Protein AF-A0A924UB00-F1 (afdb_monomer)

Secondary structure (DSSP, 8-state):
--------EEEEEEEEEETTS-EEEEEEEEETT--HHHHHTSS-SEEEEEETTEEEEEEGGGEEEEEEPPHHHHHHTGGGSSS--HHHHHHTT-

Foldseek 3Di:
DDPPPPFDWAWFWKWWAFQVRDIATETATDTVVGDPVNQLPDPDQWGWTDWQPDIDTDGSVGTDDMDRDDPVRCVVPVVGYHDHDSVVCVVVVD

Structure (mmCIF, N/CA/C/O backbone):
data_AF-A0A924UB00-F1
#
_entry.id   AF-A0A924UB00-F1
#
loop_
_atom_site.group_PDB
_atom_site.id
_atom_site.type_symbol
_atom_site.label_atom_id
_atom_site.label_alt_id
_atom_site.label_comp_id
_atom_site.label_asym_id
_atom_site.label_entity_id
_atom_site.label_seq_id
_atom_site.pdbx_PDB_ins_code
_atom_site.Cartn_x
_atom_site.Cartn_y
_atom_site.Cartn_z
_atom_site.occupancy
_atom_site.B_iso_or_equiv
_atom_site.auth_seq_id
_atom_site.auth_comp_id
_atom_site.auth_asym_id
_atom_site.auth_atom_id
_atom_site.pdbx_PDB_model_num
ATOM 1 N N . MET A 1 1 ? 25.048 -27.728 3.153 1.00 38.25 1 MET A N 1
ATOM 2 C CA . MET A 1 1 ? 24.910 -26.256 3.125 1.00 38.25 1 MET A CA 1
ATOM 3 C C . MET A 1 1 ? 23.514 -25.926 2.624 1.00 38.25 1 MET A C 1
ATOM 5 O O . MET A 1 1 ? 23.263 -26.043 1.434 1.00 38.25 1 MET A O 1
ATOM 9 N N . SER A 1 2 ? 22.579 -25.620 3.522 1.00 40.88 2 SER A N 1
ATOM 10 C CA . SER A 1 2 ? 21.239 -25.159 3.147 1.00 40.88 2 SER A CA 1
ATOM 11 C C . SER A 1 2 ? 21.351 -23.737 2.599 1.00 40.88 2 SER A C 1
ATOM 13 O O . SER A 1 2 ? 21.692 -22.821 3.347 1.00 40.88 2 SER A O 1
ATOM 15 N N . GLN A 1 3 ? 21.120 -23.548 1.299 1.00 43.56 3 GLN A N 1
ATOM 16 C CA . GLN A 1 3 ? 20.991 -22.207 0.736 1.00 43.56 3 GLN A CA 1
ATOM 17 C C . GLN A 1 3 ? 19.796 -21.521 1.403 1.00 43.56 3 GLN A C 1
ATOM 19 O O . GLN A 1 3 ? 18.665 -21.994 1.316 1.00 43.56 3 GLN A O 1
ATOM 24 N N . VAL A 1 4 ? 20.054 -20.412 2.095 1.00 42.19 4 VAL A N 1
ATOM 25 C CA . VAL A 1 4 ? 19.001 -19.508 2.552 1.00 42.19 4 VAL A CA 1
ATOM 26 C C . VAL A 1 4 ? 18.398 -18.895 1.294 1.00 42.19 4 VAL A C 1
ATOM 28 O O . VAL A 1 4 ? 19.003 -18.013 0.687 1.00 42.19 4 VAL A O 1
ATOM 31 N N . ILE A 1 5 ? 17.232 -19.385 0.876 1.00 46.12 5 ILE A N 1
ATOM 32 C CA . ILE A 1 5 ? 16.446 -18.756 -0.184 1.00 46.12 5 ILE A CA 1
ATOM 33 C C . ILE A 1 5 ? 16.028 -17.387 0.359 1.00 46.12 5 ILE A C 1
ATOM 35 O O . ILE A 1 5 ? 15.084 -17.267 1.140 1.00 46.12 5 ILE A O 1
ATOM 39 N N . ARG A 1 6 ? 16.777 -16.338 0.006 1.00 48.31 6 ARG A N 1
ATOM 40 C CA . ARG A 1 6 ? 16.346 -14.960 0.238 1.00 48.31 6 ARG A CA 1
ATOM 41 C C . ARG A 1 6 ? 15.170 -14.716 -0.695 1.00 48.31 6 ARG A C 1
ATOM 43 O O . ARG A 1 6 ? 15.359 -14.438 -1.872 1.00 48.31 6 ARG A O 1
ATOM 50 N N . HIS A 1 7 ? 13.954 -14.857 -0.183 1.00 56.47 7 HIS A N 1
ATOM 51 C CA . HIS A 1 7 ? 12.786 -14.371 -0.900 1.00 56.47 7 HIS A CA 1
ATOM 52 C C . HIS A 1 7 ? 12.898 -12.851 -1.006 1.00 56.47 7 HIS A C 1
ATOM 54 O O . HIS A 1 7 ? 12.811 -12.153 0.007 1.00 56.47 7 HIS A O 1
ATOM 60 N N . SER A 1 8 ? 13.118 -12.352 -2.221 1.00 73.56 8 SER A N 1
ATOM 61 C CA . SER A 1 8 ? 13.049 -10.925 -2.512 1.00 73.56 8 SER A CA 1
ATOM 62 C C . SER A 1 8 ? 11.656 -10.418 -2.139 1.00 73.56 8 SER A C 1
ATOM 64 O O . SER A 1 8 ? 10.642 -10.985 -2.555 1.00 73.56 8 SER A O 1
ATOM 66 N N . LYS A 1 9 ? 11.616 -9.394 -1.289 1.00 82.44 9 LYS A N 1
ATOM 67 C CA . LYS A 1 9 ? 10.406 -8.623 -1.010 1.00 82.44 9 LYS A CA 1
ATOM 68 C C . LYS A 1 9 ? 10.404 -7.429 -1.952 1.00 82.44 9 LYS A C 1
ATOM 70 O O . LYS A 1 9 ? 11.444 -6.797 -2.113 1.00 82.44 9 LYS A O 1
ATOM 75 N N . PHE A 1 10 ? 9.253 -7.121 -2.527 1.00 88.81 10 PHE A N 1
ATOM 76 C CA . PHE A 1 10 ? 9.078 -6.003 -3.443 1.00 88.81 10 PHE A CA 1
ATOM 77 C C . PHE A 1 10 ? 8.149 -4.980 -2.811 1.00 88.81 10 PHE A C 1
ATOM 79 O O . PHE A 1 10 ? 7.102 -5.344 -2.276 1.00 88.81 10 PHE A O 1
ATOM 86 N N . GLY A 1 11 ? 8.560 -3.717 -2.821 1.00 91.62 11 GLY A N 1
ATOM 87 C CA . GLY A 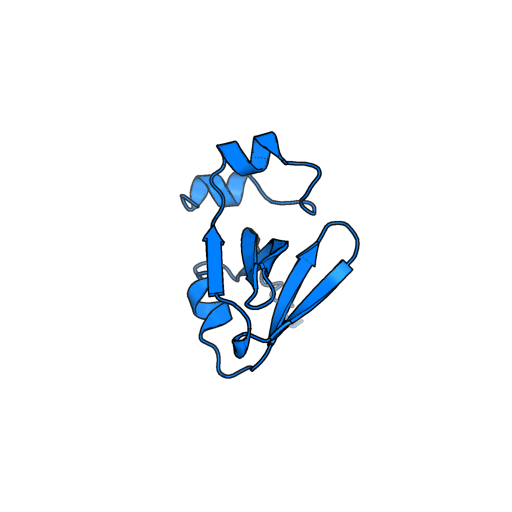1 11 ? 7.781 -2.628 -2.256 1.00 91.62 11 GLY A CA 1
ATOM 88 C C . GLY A 1 11 ? 6.774 -2.090 -3.264 1.00 91.62 11 GLY A C 1
ATOM 89 O O . GLY A 1 11 ? 7.178 -1.610 -4.318 1.00 91.62 11 GLY A O 1
ATOM 90 N N . VAL A 1 12 ? 5.486 -2.140 -2.928 1.00 93.69 12 VAL A N 1
ATOM 91 C CA . VAL A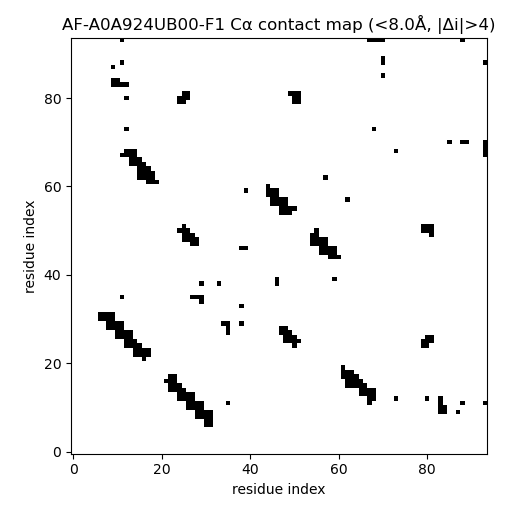 1 12 ? 4.408 -1.512 -3.701 1.00 93.69 12 VAL A CA 1
ATOM 92 C C . VAL A 1 12 ? 3.984 -0.221 -2.993 1.00 93.69 12 VAL A C 1
ATOM 94 O O . VAL A 1 12 ? 3.507 -0.296 -1.853 1.00 93.69 12 VAL A O 1
ATOM 97 N N . PRO A 1 13 ? 4.173 0.957 -3.616 1.00 95.00 13 PRO A N 1
ATOM 98 C CA . PRO A 1 13 ? 3.720 2.231 -3.070 1.00 95.00 13 PRO A CA 1
ATOM 99 C C . PRO A 1 13 ? 2.202 2.296 -2.948 1.00 95.00 13 PRO A C 1
ATOM 101 O O . PRO A 1 13 ? 1.469 1.992 -3.891 1.00 95.00 13 PRO A O 1
ATOM 104 N N . VAL A 1 14 ? 1.730 2.721 -1.780 1.00 95.56 14 VAL A N 1
ATOM 105 C CA . VAL A 1 14 ? 0.306 2.846 -1.484 1.00 95.56 14 VAL A CA 1
ATOM 106 C C . VAL A 1 14 ? -0.005 4.134 -0.738 1.00 95.56 14 VAL A C 1
ATOM 108 O O . VAL A 1 14 ? 0.820 4.675 0.005 1.00 95.56 14 VAL A O 1
ATOM 111 N N . ARG A 1 15 ? -1.251 4.577 -0.88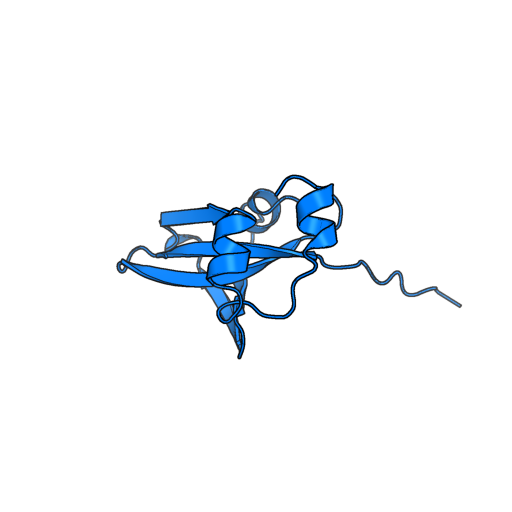4 1.00 95.88 15 ARG A N 1
ATOM 112 C CA . ARG A 1 15 ? -1.880 5.595 -0.044 1.00 95.88 15 ARG A CA 1
ATOM 113 C C . ARG A 1 15 ? -3.075 4.970 0.661 1.00 95.88 15 ARG A C 1
ATOM 115 O O . ARG A 1 1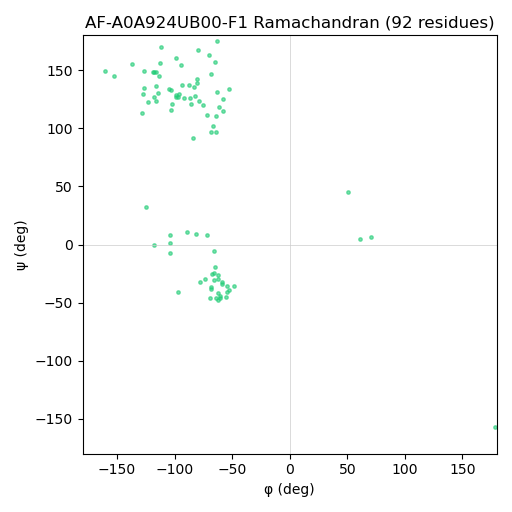5 ? -3.935 4.370 0.031 1.00 95.88 15 ARG A O 1
ATOM 122 N N . ILE A 1 16 ? -3.109 5.093 1.980 1.00 96.62 16 ILE A N 1
ATOM 123 C CA . ILE A 1 16 ? -4.089 4.440 2.847 1.00 96.62 16 ILE A CA 1
ATOM 124 C C . ILE A 1 16 ? -4.919 5.514 3.528 1.00 96.62 16 ILE A C 1
ATOM 126 O O . ILE A 1 16 ? -4.366 6.368 4.220 1.00 96.62 16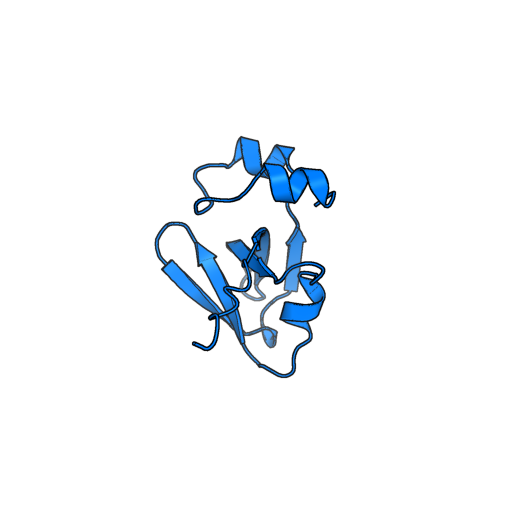 ILE A O 1
ATOM 130 N N . ALA A 1 17 ? -6.235 5.453 3.355 1.00 97.69 17 ALA A N 1
ATOM 131 C CA . ALA A 1 17 ? -7.181 6.288 4.079 1.00 97.69 17 ALA A CA 1
ATOM 132 C C . ALA A 1 17 ? -7.745 5.516 5.276 1.00 97.69 17 ALA A C 1
ATOM 134 O O . ALA A 1 17 ? -8.270 4.409 5.126 1.00 97.69 17 ALA A O 1
ATOM 135 N N . MET A 1 18 ? -7.650 6.114 6.459 1.00 97.00 18 MET A N 1
ATOM 136 C CA . MET A 1 18 ? -8.142 5.551 7.713 1.00 97.00 18 MET A CA 1
ATOM 137 C C . MET A 1 18 ? -9.513 6.138 8.087 1.00 97.00 18 MET A C 1
ATOM 139 O O . MET A 1 18 ? -9.902 7.214 7.629 1.00 97.00 18 MET A O 1
ATOM 143 N N . ALA A 1 19 ? -10.250 5.452 8.961 1.00 97.25 19 ALA A N 1
ATOM 144 C CA . ALA A 1 19 ? -11.589 5.847 9.407 1.00 97.25 19 ALA A CA 1
ATOM 145 C C . ALA A 1 19 ? -11.620 7.194 10.155 1.00 97.25 19 ALA A C 1
ATOM 147 O O . ALA A 1 19 ? -12.629 7.897 10.133 1.00 97.25 19 ALA A O 1
ATOM 148 N N . ASP A 1 20 ? -10.506 7.583 10.776 1.00 96.31 20 ASP A N 1
ATOM 149 C CA . ASP A 1 20 ? -10.317 8.884 11.430 1.00 96.31 20 ASP A CA 1
ATOM 150 C C . ASP A 1 20 ? -9.946 10.014 10.448 1.00 96.31 20 ASP A C 1
ATOM 152 O O . ASP A 1 20 ? -9.640 11.128 10.872 1.00 96.31 20 ASP A O 1
ATOM 156 N N . ARG A 1 21 ? -10.018 9.743 9.135 1.00 95.38 21 ARG A N 1
ATOM 157 C CA . ARG A 1 21 ? -9.648 10.633 8.021 1.00 95.38 21 ARG A CA 1
ATOM 158 C C . ARG A 1 21 ? -8.149 10.880 7.877 1.00 95.38 21 ARG A C 1
ATOM 160 O O . ARG A 1 21 ? -7.757 11.682 7.029 1.00 95.38 21 ARG A O 1
ATOM 167 N N . THR A 1 22 ? -7.305 10.204 8.654 1.00 95.81 22 THR A N 1
ATOM 168 C CA . THR A 1 22 ? -5.861 10.263 8.425 1.00 95.81 22 THR A CA 1
ATOM 169 C C . THR A 1 22 ? -5.500 9.558 7.120 1.00 95.81 22 THR A C 1
ATOM 171 O O . THR A 1 22 ? -6.140 8.585 6.709 1.00 95.81 22 THR A O 1
ATOM 174 N N . GLN A 1 23 ? -4.472 10.078 6.449 1.00 95.50 23 GLN A N 1
ATOM 175 C CA . GLN A 1 23 ? -3.886 9.455 5.269 1.00 95.50 23 GLN A CA 1
ATOM 176 C C . GLN A 1 23 ? -2.444 9.061 5.551 1.00 95.50 23 GLN A C 1
ATOM 178 O O . GLN A 1 23 ? -1.680 9.828 6.141 1.00 95.50 23 GLN A O 1
ATOM 183 N N . ILE A 1 24 ? -2.078 7.858 5.123 1.00 94.50 24 ILE A N 1
ATOM 184 C CA . ILE A 1 24 ? -0.737 7.307 5.283 1.00 94.50 24 ILE A CA 1
ATOM 185 C C . ILE A 1 24 ? -0.216 6.953 3.899 1.00 94.50 24 ILE A C 1
ATOM 187 O O . ILE A 1 24 ? -0.835 6.172 3.182 1.00 94.50 24 ILE A O 1
ATOM 191 N N . ILE A 1 25 ? 0.927 7.524 3.538 1.00 94.50 25 ILE A N 1
ATOM 192 C CA . ILE A 1 25 ? 1.656 7.193 2.315 1.00 94.50 25 ILE A CA 1
ATOM 193 C C . ILE A 1 25 ? 2.865 6.355 2.717 1.00 94.50 25 ILE A C 1
ATOM 195 O O . ILE A 1 25 ? 3.552 6.671 3.691 1.00 94.50 25 ILE A O 1
ATOM 199 N N . GLY A 1 26 ? 3.091 5.261 2.001 1.00 94.62 26 GLY A N 1
ATOM 200 C CA . GLY A 1 26 ? 4.201 4.365 2.278 1.00 94.62 26 GLY A CA 1
ATOM 201 C C . GLY A 1 26 ? 4.211 3.169 1.345 1.00 94.62 26 GLY A C 1
ATOM 202 O O . GLY A 1 26 ? 3.669 3.216 0.244 1.00 94.62 26 GLY A O 1
ATOM 203 N N . VAL A 1 27 ? 4.851 2.095 1.787 1.00 95.31 27 VAL A N 1
ATOM 204 C CA . VAL A 1 27 ? 5.127 0.915 0.974 1.00 95.31 27 VAL A CA 1
ATOM 205 C C . VAL A 1 27 ? 4.637 -0.342 1.679 1.00 95.31 27 VAL A C 1
ATOM 207 O O . VAL A 1 27 ? 4.957 -0.590 2.844 1.00 95.31 27 VAL A O 1
ATOM 210 N N . VAL A 1 28 ? 3.875 -1.156 0.949 1.00 95.00 28 VAL A N 1
ATOM 211 C CA . VAL A 1 28 ? 3.514 -2.518 1.354 1.00 95.00 28 VAL A CA 1
ATOM 212 C C . VAL A 1 28 ? 4.449 -3.489 0.652 1.00 95.00 28 VAL A C 1
ATOM 214 O O . VAL A 1 28 ? 4.577 -3.469 -0.570 1.00 95.00 28 VAL A O 1
ATOM 217 N N . PHE A 1 29 ? 5.092 -4.368 1.418 1.00 92.56 29 PHE A N 1
ATOM 218 C CA . PHE A 1 29 ? 5.956 -5.391 0.841 1.00 92.56 29 PHE A CA 1
ATOM 219 C C . PHE A 1 29 ? 5.176 -6.638 0.461 1.00 92.56 29 PHE A C 1
ATOM 221 O O . PHE A 1 29 ? 4.537 -7.268 1.306 1.00 92.56 29 PHE A O 1
ATOM 228 N N . VAL A 1 30 ? 5.327 -7.039 -0.794 1.00 91.12 30 VAL A N 1
ATOM 229 C CA . VAL A 1 30 ? 4.783 -8.276 -1.348 1.00 91.12 30 VAL A CA 1
ATOM 230 C C . VAL A 1 30 ? 5.914 -9.238 -1.705 1.00 91.12 30 VAL A C 1
ATOM 232 O O . VAL A 1 30 ? 7.066 -8.846 -1.912 1.00 91.12 30 VAL A O 1
ATOM 235 N N . ARG A 1 31 ? 5.608 -10.532 -1.751 1.00 89.12 31 ARG A N 1
ATOM 236 C CA . ARG A 1 31 ? 6.482 -11.535 -2.375 1.00 89.12 31 ARG A CA 1
ATOM 237 C C . ARG A 1 31 ? 6.306 -11.514 -3.894 1.00 89.12 31 ARG A C 1
ATOM 239 O O . ARG A 1 31 ? 5.350 -10.942 -4.409 1.00 89.12 31 ARG A O 1
ATOM 246 N N . GLN A 1 32 ? 7.204 -12.178 -4.619 1.00 82.31 32 GLN A N 1
ATOM 247 C CA . GLN A 1 32 ? 7.026 -12.384 -6.059 1.00 82.31 32 GLN A CA 1
ATOM 248 C C . GLN A 1 32 ? 5.653 -13.014 -6.347 1.00 82.31 32 GLN A C 1
ATOM 250 O O . GLN A 1 32 ? 5.267 -13.968 -5.672 1.00 82.31 32 GLN A O 1
ATOM 255 N N . ASN A 1 33 ? 4.940 -12.479 -7.342 1.00 82.00 33 ASN A N 1
ATOM 256 C CA . ASN A 1 33 ? 3.575 -12.861 -7.730 1.00 82.00 33 ASN A CA 1
ATOM 257 C C . ASN A 1 33 ? 2.493 -12.665 -6.654 1.00 82.00 33 ASN A C 1
ATOM 259 O O . ASN A 1 33 ? 1.347 -13.032 -6.898 1.00 82.00 33 ASN A O 1
ATOM 263 N N . GLN A 1 34 ? 2.825 -12.087 -5.496 1.00 88.81 34 GLN A N 1
ATOM 264 C CA . GLN A 1 34 ? 1.846 -11.759 -4.468 1.00 88.81 34 GLN A CA 1
ATOM 265 C C . GLN A 1 34 ? 1.270 -10.365 -4.727 1.00 88.81 34 GLN A C 1
ATOM 267 O O . GLN A 1 34 ? 2.002 -9.422 -5.025 1.00 88.81 34 GLN A O 1
ATOM 272 N N . ARG A 1 35 ? -0.045 -10.216 -4.580 1.00 89.75 35 ARG A N 1
ATOM 273 C CA . ARG A 1 35 ? -0.732 -8.925 -4.697 1.00 89.75 35 ARG A CA 1
ATOM 274 C C . ARG A 1 35 ? -0.908 -8.271 -3.330 1.00 89.75 35 ARG A C 1
ATOM 276 O O . ARG A 1 35 ? -1.033 -8.955 -2.317 1.00 89.75 35 ARG A O 1
ATOM 283 N N . VAL A 1 36 ? -1.022 -6.941 -3.301 1.00 92.06 36 VAL A N 1
ATOM 284 C CA . VAL A 1 36 ? -1.311 -6.189 -2.064 1.00 92.06 36 VAL A CA 1
ATOM 285 C C . VAL A 1 36 ? -2.576 -6.715 -1.372 1.00 92.06 36 VAL A C 1
ATOM 287 O O . VAL A 1 36 ? -2.564 -6.921 -0.163 1.00 92.06 36 VAL A O 1
ATOM 290 N N . ILE A 1 37 ? -3.633 -7.037 -2.128 1.00 92.31 37 ILE A N 1
ATOM 291 C CA . ILE A 1 37 ? -4.873 -7.598 -1.565 1.00 92.31 37 ILE A CA 1
ATOM 292 C C . ILE A 1 37 ? -4.648 -8.911 -0.802 1.00 92.31 37 ILE A C 1
ATOM 294 O O . ILE A 1 37 ? -5.283 -9.138 0.218 1.00 92.31 37 ILE A O 1
ATOM 298 N N . GLU A 1 38 ? -3.702 -9.748 -1.222 1.00 91.88 38 GLU A N 1
ATOM 299 C CA . GLU A 1 38 ? -3.403 -11.012 -0.540 1.00 91.88 38 GLU A CA 1
ATOM 300 C C . GLU A 1 38 ? -2.666 -10.783 0.784 1.00 91.88 38 GLU A C 1
ATOM 302 O O . GLU A 1 38 ? -2.825 -11.559 1.721 1.00 91.88 38 GLU A O 1
ATOM 307 N N . VAL A 1 39 ? -1.883 -9.703 0.891 1.00 90.00 39 VAL A N 1
ATOM 308 C CA . VAL A 1 39 ? -1.289 -9.271 2.169 1.00 90.00 39 VAL A CA 1
ATOM 309 C C . VAL A 1 39 ? -2.381 -8.772 3.120 1.00 90.00 39 VAL A C 1
ATOM 311 O O . VAL A 1 39 ? -2.340 -9.034 4.321 1.00 90.00 39 VAL A O 1
ATOM 314 N N . LEU A 1 40 ? -3.380 -8.070 2.589 1.00 89.75 40 LEU A N 1
ATOM 315 C CA . LEU A 1 40 ? -4.467 -7.486 3.374 1.00 89.75 40 LEU A CA 1
ATOM 316 C C . LEU A 1 40 ? -5.527 -8.510 3.790 1.00 89.75 40 LEU A C 1
ATOM 318 O O . LEU A 1 40 ? -6.087 -8.387 4.874 1.00 89.75 40 LEU A O 1
ATOM 322 N N . CYS A 1 41 ? -5.787 -9.530 2.979 1.00 86.88 41 CYS A N 1
ATOM 323 C CA . CYS A 1 41 ? -6.800 -10.551 3.249 1.00 86.88 41 CYS A CA 1
ATOM 324 C C . CYS A 1 41 ? -6.274 -11.754 4.044 1.00 86.88 41 CYS A C 1
ATOM 326 O O . CYS A 1 41 ? -6.982 -12.749 4.165 1.00 86.88 41 CYS A O 1
ATOM 328 N N . ASP A 1 42 ? -5.059 -11.690 4.594 1.00 87.69 42 ASP A N 1
ATOM 329 C CA . ASP A 1 42 ? -4.624 -12.709 5.547 1.00 87.69 42 ASP A CA 1
ATOM 330 C C . ASP A 1 42 ? -5.368 -12.606 6.897 1.00 87.69 42 ASP A C 1
ATOM 332 O O . ASP A 1 42 ? -5.951 -11.573 7.235 1.00 87.69 42 ASP A O 1
ATOM 336 N N . GLU A 1 43 ? -5.304 -13.672 7.696 1.00 91.94 43 GLU A N 1
ATOM 337 C CA . GLU A 1 43 ? -5.991 -13.792 8.996 1.00 91.94 43 GLU A CA 1
ATOM 338 C C . GLU A 1 43 ? -5.479 -12.818 10.077 1.00 91.94 43 GLU A C 1
ATOM 340 O O . GLU A 1 43 ? -6.006 -12.768 11.189 1.00 91.94 43 GLU A O 1
ATOM 345 N N . ARG A 1 44 ? -4.412 -12.052 9.814 1.00 94.38 44 ARG A N 1
ATOM 346 C CA . ARG A 1 44 ? -3.822 -11.164 10.821 1.00 94.38 44 ARG A CA 1
ATOM 347 C C . ARG A 1 44 ? -4.622 -9.871 10.909 1.00 94.38 44 ARG A C 1
ATOM 349 O O . ARG A 1 44 ? -4.960 -9.267 9.899 1.00 94.38 44 ARG A O 1
ATOM 356 N N . THR A 1 45 ? -4.843 -9.372 12.120 1.00 95.81 45 THR A N 1
ATOM 357 C CA . THR A 1 45 ? -5.542 -8.092 12.343 1.00 95.81 45 THR A CA 1
ATOM 358 C C . THR A 1 45 ? -4.763 -6.884 11.814 1.00 95.81 45 THR A C 1
ATOM 360 O O . THR A 1 45 ? -5.356 -5.882 11.413 1.00 95.81 45 THR A O 1
ATOM 363 N N . PHE A 1 46 ? -3.431 -6.972 11.814 1.00 96.38 46 PHE A N 1
ATOM 364 C CA . PHE A 1 46 ? -2.535 -5.888 11.425 1.00 96.38 46 PHE A CA 1
ATOM 365 C C . PHE A 1 46 ? -1.688 -6.267 10.215 1.00 96.38 46 PHE A C 1
ATOM 367 O O . PHE A 1 46 ? -1.281 -7.421 10.079 1.00 96.38 46 PHE A O 1
ATOM 374 N N . PHE A 1 47 ? -1.353 -5.276 9.391 1.00 95.31 47 PHE A N 1
ATOM 375 C CA . PHE A 1 47 ? -0.358 -5.410 8.326 1.00 95.31 47 PHE A CA 1
ATOM 376 C C . PHE A 1 47 ? 0.710 -4.311 8.435 1.00 95.31 47 PHE A C 1
ATOM 378 O O . PHE A 1 47 ? 0.420 -3.219 8.938 1.00 95.31 47 PHE A O 1
ATOM 385 N N . PRO A 1 48 ? 1.956 -4.592 8.013 1.00 95.31 48 PRO A N 1
ATOM 386 C CA . PRO A 1 48 ? 3.027 -3.611 8.045 1.00 95.31 48 PRO A CA 1
ATOM 387 C C . PRO A 1 48 ? 2.952 -2.650 6.855 1.00 95.31 48 PRO A C 1
ATOM 389 O O . PRO A 1 48 ? 2.693 -3.065 5.725 1.00 95.31 48 PRO A O 1
ATOM 392 N N . ILE A 1 49 ? 3.270 -1.387 7.117 1.00 95.25 49 ILE A N 1
ATOM 393 C CA . ILE A 1 49 ? 3.599 -0.376 6.113 1.00 95.25 49 ILE A CA 1
ATOM 394 C C . ILE A 1 49 ? 4.945 0.251 6.467 1.00 95.25 49 ILE A C 1
ATOM 396 O O . ILE A 1 49 ? 5.195 0.587 7.627 1.00 95.25 49 ILE A O 1
ATOM 400 N N . GLU A 1 50 ? 5.814 0.407 5.475 1.00 94.81 50 GLU A N 1
ATOM 401 C CA . GLU A 1 50 ? 7.067 1.141 5.627 1.00 94.81 50 GLU A CA 1
ATOM 402 C C . GLU A 1 50 ? 6.915 2.559 5.088 1.00 94.81 50 GLU A C 1
ATOM 404 O O . GLU A 1 50 ? 6.450 2.779 3.972 1.00 94.81 50 GLU A O 1
ATOM 409 N N . THR A 1 51 ? 7.293 3.529 5.908 1.00 92.81 51 THR A N 1
ATOM 410 C CA . THR A 1 51 ? 7.462 4.931 5.534 1.00 92.81 51 THR A CA 1
ATOM 411 C C . THR A 1 51 ? 8.949 5.271 5.609 1.00 92.81 51 THR A C 1
ATOM 413 O O . THR A 1 51 ? 9.725 4.502 6.172 1.00 92.81 51 THR A O 1
ATOM 416 N N . ILE A 1 52 ? 9.361 6.437 5.107 1.00 88.56 52 ILE A N 1
ATOM 417 C CA . ILE A 1 52 ? 10.783 6.837 5.016 1.00 88.56 52 ILE A CA 1
ATOM 418 C C . ILE A 1 52 ? 11.586 6.634 6.309 1.00 88.56 52 ILE A C 1
ATOM 420 O O . ILE A 1 52 ? 12.769 6.316 6.259 1.00 88.56 52 ILE A O 1
ATOM 424 N N . GLY A 1 53 ? 10.965 6.840 7.472 1.00 85.38 53 GLY A N 1
ATOM 425 C CA . GLY A 1 53 ? 11.658 6.779 8.761 1.00 85.38 53 GLY A CA 1
ATOM 426 C C . GLY A 1 53 ? 11.157 5.701 9.712 1.00 85.38 53 GLY A C 1
ATOM 427 O O . GLY A 1 53 ? 11.640 5.627 10.840 1.00 85.38 53 GLY A O 1
ATOM 428 N N . SER A 1 54 ? 10.145 4.914 9.337 1.00 91.88 54 SER A N 1
ATOM 429 C CA . SER A 1 54 ? 9.530 3.981 10.281 1.00 91.88 54 SER A CA 1
ATOM 430 C C . SER A 1 54 ? 8.759 2.865 9.600 1.00 91.88 54 SER A C 1
ATOM 432 O O . SER A 1 54 ? 8.105 3.077 8.584 1.00 91.88 54 SER A O 1
ATOM 434 N N . VAL A 1 55 ? 8.723 1.706 10.249 1.00 94.31 55 VAL A N 1
ATOM 435 C CA . VAL A 1 55 ? 7.732 0.669 9.960 1.00 94.31 55 VAL A CA 1
ATOM 436 C C . VAL A 1 55 ? 6.586 0.813 10.955 1.00 94.31 55 VAL A C 1
ATOM 438 O O . VAL A 1 55 ? 6.812 0.887 12.163 1.00 94.31 55 VAL A O 1
ATOM 441 N N . ARG A 1 56 ? 5.351 0.851 10.456 1.00 94.75 56 ARG A N 1
ATOM 442 C CA . ARG A 1 56 ? 4.129 0.931 11.267 1.00 94.75 56 ARG A CA 1
ATOM 443 C C . ARG A 1 56 ? 3.263 -0.298 11.027 1.00 94.75 56 ARG A C 1
ATOM 445 O O . ARG A 1 56 ? 3.244 -0.841 9.928 1.00 94.75 56 ARG A O 1
ATOM 452 N N . LEU A 1 57 ? 2.528 -0.722 12.050 1.00 96.12 57 LEU A N 1
ATOM 453 C CA . LEU A 1 57 ? 1.501 -1.757 11.934 1.00 96.12 57 LEU A CA 1
ATOM 454 C C . LEU A 1 57 ? 0.132 -1.082 11.914 1.00 96.12 57 LEU A C 1
ATOM 456 O O . LEU A 1 57 ? -0.220 -0.383 12.862 1.00 96.12 57 LEU A O 1
ATOM 460 N N . LEU A 1 58 ? -0.634 -1.287 10.844 1.00 95.81 58 LEU A N 1
ATOM 461 C CA . LEU A 1 58 ? -1.966 -0.705 10.692 1.00 95.81 58 LEU A CA 1
ATOM 462 C C . LEU A 1 58 ? -3.042 -1.749 10.965 1.00 95.81 58 LEU A C 1
ATOM 464 O O . LEU A 1 58 ? -2.964 -2.866 10.455 1.00 95.81 58 LEU A O 1
ATOM 468 N N . ASN A 1 59 ? -4.045 -1.382 11.766 1.00 95.88 59 ASN A N 1
ATOM 469 C CA . ASN A 1 59 ? -5.213 -2.224 12.010 1.00 95.88 59 ASN A CA 1
ATOM 470 C C . ASN A 1 59 ? -6.139 -2.177 10.789 1.00 95.88 59 ASN A C 1
ATOM 472 O O . ASN A 1 59 ? -6.658 -1.111 10.447 1.00 95.88 59 ASN A O 1
ATOM 476 N N . LYS A 1 60 ? -6.390 -3.338 10.178 1.00 94.94 60 LYS A N 1
ATOM 477 C CA . LYS A 1 60 ? -7.240 -3.475 8.987 1.00 94.94 60 LYS A CA 1
ATOM 478 C C . LYS A 1 60 ? -8.669 -2.978 9.210 1.00 94.94 60 LYS A C 1
ATOM 480 O O . LYS A 1 60 ? -9.259 -2.429 8.291 1.00 94.94 60 LYS A O 1
ATOM 485 N N . GLN A 1 61 ? -9.207 -3.106 10.426 1.00 95.31 61 GLN A N 1
ATOM 486 C CA . GLN A 1 61 ? -10.579 -2.687 10.752 1.00 95.31 61 GLN A CA 1
ATOM 487 C C . GLN A 1 61 ? -10.805 -1.174 10.639 1.00 95.31 61 GLN A C 1
ATOM 489 O O . GLN A 1 61 ? -11.946 -0.730 10.554 1.00 95.31 61 GLN A O 1
ATOM 494 N N . HIS A 1 62 ? -9.733 -0.379 10.656 1.00 96.38 62 HIS A N 1
ATOM 495 C CA . HIS A 1 62 ? -9.806 1.076 10.538 1.00 96.38 62 HIS A CA 1
ATOM 496 C C . HIS A 1 62 ? -9.392 1.586 9.158 1.00 96.38 62 HIS A C 1
ATOM 498 O O . HIS A 1 62 ? -9.390 2.796 8.951 1.00 96.38 62 HIS A O 1
ATOM 504 N N . VAL A 1 63 ? -9.043 0.702 8.224 1.00 95.88 63 VAL A N 1
ATOM 505 C CA . VAL A 1 63 ? -8.739 1.083 6.845 1.00 95.88 63 VAL A CA 1
ATOM 506 C C . VAL A 1 63 ? -10.043 1.228 6.070 1.00 95.88 63 VAL A C 1
ATOM 508 O O . VAL A 1 63 ? -10.868 0.320 6.056 1.00 95.88 63 VAL A O 1
ATOM 511 N N . VAL A 1 64 ? -10.210 2.368 5.406 1.00 96.81 64 VAL A N 1
ATOM 512 C CA . VAL A 1 64 ? -11.365 2.653 4.543 1.00 96.81 64 VAL A CA 1
ATOM 513 C C . VAL A 1 64 ? -11.028 2.372 3.083 1.00 96.81 64 VAL A C 1
ATOM 515 O O . VAL A 1 64 ? -11.846 1.813 2.360 1.00 96.81 64 VAL A O 1
ATOM 518 N N . GLN A 1 65 ? -9.823 2.747 2.648 1.00 96.50 65 GLN A N 1
ATOM 519 C CA . GLN A 1 65 ? -9.395 2.644 1.255 1.00 96.50 65 GLN A CA 1
ATOM 520 C C . GLN A 1 65 ? -7.873 2.500 1.177 1.00 96.50 65 GLN A C 1
ATOM 522 O O . GLN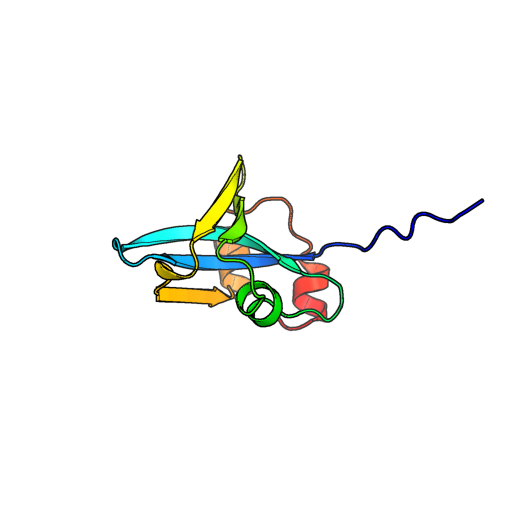 A 1 65 ? -7.148 3.085 1.985 1.00 96.50 65 GLN A O 1
ATOM 527 N N . ILE A 1 66 ? -7.399 1.721 0.203 1.00 95.94 66 ILE A N 1
ATOM 528 C CA . ILE A 1 66 ? -5.983 1.607 -0.152 1.00 95.94 66 ILE A CA 1
ATOM 529 C C . ILE A 1 66 ? -5.871 1.844 -1.651 1.00 95.94 66 ILE A C 1
ATOM 531 O O . ILE A 1 66 ? -6.344 1.032 -2.444 1.00 95.94 66 ILE A O 1
ATOM 535 N N . ASP A 1 67 ? -5.230 2.947 -2.012 1.00 95.50 67 ASP A N 1
ATOM 536 C CA . ASP A 1 67 ? -4.910 3.293 -3.387 1.00 95.50 67 ASP A CA 1
ATOM 537 C C . ASP A 1 67 ? -3.522 2.763 -3.720 1.00 95.50 67 ASP A C 1
ATOM 539 O O . ASP A 1 67 ? -2.545 3.068 -3.027 1.00 95.50 67 ASP A O 1
ATOM 543 N N . LEU A 1 68 ? -3.440 1.986 -4.795 1.00 93.94 68 LEU A N 1
ATOM 544 C CA . LEU A 1 68 ? -2.173 1.668 -5.439 1.00 93.94 68 LEU A CA 1
ATOM 545 C C . LEU A 1 68 ? -1.787 2.876 -6.283 1.00 93.94 68 LEU A C 1
ATOM 547 O O . LEU A 1 68 ? -2.589 3.337 -7.094 1.00 93.94 68 LEU A O 1
ATOM 551 N N . LEU A 1 69 ? -0.604 3.428 -6.037 1.00 92.56 69 LEU A N 1
ATOM 552 C CA . LEU A 1 69 ? -0.192 4.648 -6.718 1.00 92.56 69 LEU A CA 1
ATOM 553 C C . LEU A 1 69 ? 0.386 4.324 -8.086 1.00 92.56 69 LEU A C 1
ATOM 555 O O . LEU A 1 69 ? 1.221 3.431 -8.214 1.00 92.56 69 LEU A O 1
ATOM 559 N N . SER A 1 70 ? -0.019 5.101 -9.085 1.00 90.88 70 SER A N 1
ATOM 560 C CA . SER A 1 70 ? 0.569 5.021 -10.417 1.00 90.88 70 SER A CA 1
ATOM 561 C C . SER A 1 70 ? 2.042 5.435 -10.401 1.00 90.88 70 SER A C 1
ATOM 563 O O . SER A 1 70 ? 2.487 6.223 -9.561 1.00 90.88 70 SER A O 1
ATOM 565 N N . ILE A 1 71 ? 2.804 4.969 -11.393 1.00 89.69 71 ILE A N 1
ATOM 566 C CA . ILE A 1 71 ? 4.204 5.378 -11.584 1.00 89.69 71 ILE A CA 1
ATOM 567 C C . ILE A 1 71 ? 4.351 6.907 -11.635 1.00 89.69 71 ILE A C 1
ATOM 569 O O . ILE A 1 71 ? 5.306 7.448 -11.084 1.00 89.69 71 ILE A O 1
ATOM 573 N N . GLU A 1 72 ? 3.414 7.613 -12.268 1.00 90.19 72 GLU A N 1
ATOM 574 C CA . GLU A 1 72 ? 3.440 9.077 -12.359 1.00 90.19 72 GLU A CA 1
ATOM 575 C C . GLU A 1 72 ? 3.297 9.737 -10.981 1.00 90.19 72 GLU A C 1
ATOM 577 O O . GLU A 1 72 ? 4.093 10.611 -10.633 1.00 90.19 72 GLU A O 1
ATOM 582 N N . GLU A 1 73 ? 2.345 9.277 -10.161 1.00 91.06 73 GLU A N 1
ATOM 583 C CA . GLU A 1 73 ? 2.163 9.759 -8.786 1.00 91.06 73 GLU A CA 1
ATOM 584 C C . GLU A 1 73 ? 3.387 9.465 -7.912 1.00 91.06 73 GLU A C 1
ATOM 586 O O . GLU A 1 73 ? 3.822 10.328 -7.146 1.00 91.06 73 GLU A O 1
ATOM 591 N N . ILE A 1 74 ? 3.969 8.271 -8.054 1.00 90.00 74 ILE A N 1
ATOM 592 C CA . ILE A 1 74 ? 5.174 7.853 -7.331 1.00 90.00 74 ILE A CA 1
ATOM 593 C C . ILE A 1 74 ? 6.349 8.774 -7.666 1.00 90.00 74 ILE A C 1
ATOM 595 O O . ILE A 1 74 ? 7.060 9.223 -6.768 1.00 90.00 74 ILE A O 1
ATOM 599 N N . LEU A 1 75 ? 6.560 9.076 -8.950 1.00 88.06 75 LEU A N 1
ATOM 600 C CA . LEU A 1 75 ? 7.647 9.954 -9.386 1.00 88.06 75 LEU A CA 1
ATOM 601 C C . LEU A 1 75 ? 7.425 11.405 -8.946 1.00 88.06 75 LEU A C 1
ATOM 603 O O . LEU A 1 75 ? 8.389 12.070 -8.568 1.00 88.06 75 LEU A O 1
ATOM 607 N N . ALA A 1 76 ? 6.178 11.881 -8.948 1.00 89.50 76 ALA A N 1
ATOM 608 C CA . ALA A 1 76 ? 5.826 13.221 -8.482 1.00 89.50 76 ALA A CA 1
ATOM 609 C C . ALA A 1 76 ? 6.026 13.406 -6.966 1.00 89.50 76 ALA A C 1
ATOM 611 O O . ALA A 1 76 ? 6.225 14.528 -6.506 1.00 89.50 76 ALA A O 1
ATOM 612 N N . GLN A 1 77 ? 5.972 12.318 -6.194 1.00 87.69 77 GLN A N 1
ATOM 613 C CA . GLN A 1 77 ? 6.038 12.324 -4.729 1.00 87.69 77 GLN A CA 1
ATOM 614 C C . GLN A 1 77 ? 7.158 11.420 -4.197 1.00 87.69 77 GLN A C 1
ATOM 616 O O . GLN A 1 77 ? 7.029 10.828 -3.127 1.00 87.69 77 GLN A O 1
ATOM 621 N N . ARG A 1 78 ? 8.263 11.289 -4.943 1.00 83.31 78 ARG A N 1
ATOM 622 C CA . ARG A 1 78 ? 9.333 10.320 -4.649 1.00 83.31 78 ARG A CA 1
A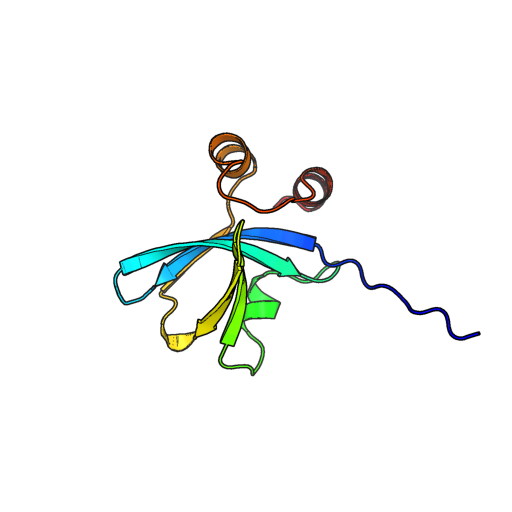TOM 623 C C . ARG A 1 78 ? 9.886 10.442 -3.227 1.00 83.31 78 ARG A C 1
ATOM 625 O O . ARG A 1 78 ? 10.149 9.427 -2.591 1.00 83.31 78 ARG A O 1
ATOM 632 N N . ASP A 1 79 ? 9.969 11.667 -2.719 1.00 86.06 79 ASP A N 1
ATOM 633 C CA . ASP A 1 79 ? 10.452 11.993 -1.374 1.00 86.06 79 ASP A CA 1
ATOM 634 C C . ASP A 1 79 ? 9.481 11.583 -0.252 1.00 86.06 79 ASP A C 1
ATOM 636 O O . ASP A 1 79 ? 9.685 11.974 0.893 1.00 86.06 79 ASP A O 1
ATOM 640 N N . LEU A 1 80 ? 8.402 10.850 -0.556 1.00 84.19 80 LEU A N 1
ATOM 641 C CA . LEU A 1 80 ? 7.463 10.288 0.422 1.00 84.19 80 LEU A CA 1
ATOM 642 C C . LEU A 1 80 ? 7.645 8.777 0.639 1.00 84.19 80 LEU A C 1
ATOM 644 O O . LEU A 1 80 ? 7.032 8.215 1.551 1.00 84.19 80 LEU A O 1
ATOM 648 N N . PHE A 1 81 ? 8.490 8.117 -0.158 1.00 82.94 81 PHE A N 1
ATOM 649 C CA . PHE A 1 81 ? 8.662 6.664 -0.134 1.00 82.94 81 PHE A CA 1
ATOM 650 C C . PHE A 1 81 ? 10.080 6.260 0.296 1.00 82.94 81 PHE A C 1
ATOM 652 O O . PHE A 1 81 ? 11.036 6.980 0.006 1.00 82.94 81 PHE A O 1
ATOM 659 N N . PRO A 1 82 ? 10.242 5.107 0.974 1.00 80.44 82 PRO A N 1
ATOM 660 C CA . PRO A 1 82 ? 11.544 4.453 1.092 1.00 80.44 82 PRO A CA 1
ATOM 661 C C . PRO A 1 82 ? 12.064 4.023 -0.295 1.00 80.44 82 PRO A C 1
ATOM 663 O O . PRO A 1 82 ? 11.353 4.134 -1.296 1.00 80.44 82 PRO A O 1
ATOM 666 N N . ASP A 1 83 ? 13.292 3.505 -0.367 1.00 79.69 83 ASP A N 1
ATOM 667 C CA . ASP A 1 83 ? 13.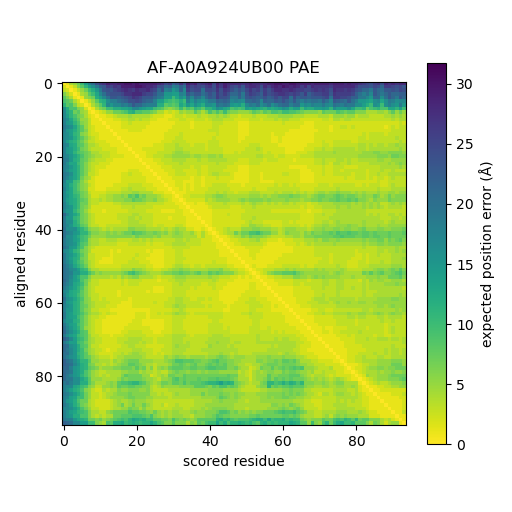863 3.017 -1.628 1.00 79.69 83 ASP A CA 1
ATOM 668 C C . ASP A 1 83 ? 12.981 1.916 -2.248 1.00 79.69 83 ASP A C 1
ATOM 670 O O . ASP A 1 83 ? 12.823 0.822 -1.700 1.00 79.69 83 ASP A O 1
ATOM 674 N N . ILE A 1 84 ? 12.402 2.218 -3.412 1.00 84.31 84 ILE A N 1
ATOM 675 C CA . ILE A 1 84 ? 11.513 1.333 -4.174 1.00 84.31 84 ILE A CA 1
ATOM 676 C C . ILE A 1 84 ? 12.146 0.917 -5.501 1.00 84.31 84 ILE A C 1
ATOM 678 O O . ILE A 1 84 ? 12.825 1.698 -6.171 1.00 84.31 84 ILE A O 1
ATOM 682 N N . ASP A 1 85 ? 11.871 -0.319 -5.913 1.00 86.06 85 ASP A N 1
ATOM 683 C CA . ASP A 1 85 ? 12.299 -0.844 -7.207 1.00 86.06 85 ASP A CA 1
ATOM 684 C C . ASP A 1 85 ? 11.306 -0.425 -8.302 1.00 86.06 85 ASP A C 1
ATOM 686 O O . ASP A 1 85 ? 10.308 -1.093 -8.575 1.00 86.06 85 ASP A O 1
ATOM 690 N N . VAL A 1 86 ? 11.583 0.717 -8.933 1.00 83.75 86 VAL A N 1
ATOM 691 C CA . VAL A 1 86 ? 10.754 1.258 -10.023 1.00 83.75 86 VAL A CA 1
ATOM 692 C C . VAL A 1 86 ? 10.718 0.318 -11.232 1.00 83.75 86 VAL A C 1
ATOM 694 O O . VAL A 1 86 ? 9.715 0.289 -11.946 1.00 83.75 86 VAL A O 1
ATOM 697 N N . GLN A 1 87 ? 11.782 -0.455 -11.471 1.00 84.94 87 GLN A N 1
ATOM 698 C CA . GLN A 1 87 ? 11.818 -1.395 -12.588 1.00 84.94 87 GLN A CA 1
ATOM 699 C C . GLN A 1 87 ? 10.838 -2.543 -12.343 1.00 84.94 87 GLN A C 1
ATOM 701 O O . GLN A 1 87 ? 10.021 -2.835 -13.211 1.00 84.94 87 GLN A O 1
ATOM 706 N N . TYR A 1 88 ? 10.836 -3.108 -11.133 1.00 85.00 88 TYR A N 1
ATOM 707 C CA . TYR A 1 88 ? 9.855 -4.116 -10.736 1.00 85.00 88 TYR A CA 1
ATOM 708 C C . TYR A 1 88 ? 8.411 -3.627 -10.910 1.00 85.00 88 TYR A C 1
ATOM 710 O O . TYR A 1 88 ? 7.574 -4.365 -11.437 1.00 85.00 88 TYR A O 1
ATOM 718 N N . LEU A 1 89 ? 8.118 -2.392 -10.484 1.00 86.38 89 LEU A N 1
ATOM 719 C CA . LEU A 1 89 ? 6.775 -1.817 -10.601 1.00 86.38 89 LEU A CA 1
ATOM 720 C C . LEU A 1 89 ? 6.328 -1.729 -12.066 1.00 86.38 89 LEU A C 1
ATOM 722 O O . LEU A 1 89 ? 5.223 -2.159 -12.394 1.00 86.38 89 LEU A O 1
ATOM 726 N N . ARG A 1 90 ? 7.219 -1.271 -12.958 1.00 85.50 90 ARG A N 1
ATOM 727 C CA . ARG A 1 90 ? 6.967 -1.223 -14.408 1.00 85.50 90 ARG A CA 1
ATOM 728 C C . ARG A 1 90 ? 6.742 -2.608 -15.005 1.00 85.50 90 ARG A C 1
ATOM 730 O O . ARG A 1 90 ? 5.774 -2.801 -15.731 1.00 85.50 90 ARG A O 1
ATOM 737 N N . ASP A 1 91 ? 7.601 -3.571 -14.678 1.00 85.31 91 ASP A N 1
ATOM 738 C CA . ASP A 1 91 ? 7.550 -4.921 -15.254 1.00 85.31 91 ASP A CA 1
ATOM 739 C C . ASP A 1 91 ? 6.283 -5.692 -14.852 1.00 85.31 91 ASP A C 1
ATOM 741 O O . ASP A 1 91 ? 5.852 -6.603 -15.558 1.00 85.31 91 ASP A O 1
ATOM 745 N N . ASN A 1 92 ? 5.676 -5.328 -13.719 1.00 80.56 92 ASN A N 1
ATOM 746 C CA . ASN A 1 92 ? 4.476 -5.973 -13.191 1.00 80.56 92 ASN A CA 1
ATOM 747 C C . ASN A 1 92 ? 3.196 -5.148 -13.405 1.00 80.56 92 ASN A C 1
ATOM 749 O O . ASN A 1 92 ? 2.144 -5.552 -12.911 1.00 80.56 92 ASN A O 1
ATOM 753 N N . ASN A 1 93 ? 3.266 -4.047 -14.167 1.00 76.00 93 ASN A N 1
ATOM 754 C CA . ASN A 1 93 ? 2.144 -3.139 -14.438 1.00 76.00 93 ASN A CA 1
ATOM 755 C C . ASN A 1 93 ? 1.406 -2.693 -13.162 1.00 76.00 93 ASN A C 1
ATOM 757 O O . ASN A 1 93 ? 0.173 -2.739 -13.113 1.00 76.00 93 ASN A O 1
ATOM 761 N N . TRP A 1 94 ? 2.169 -2.318 -12.131 1.00 74.31 94 TRP A N 1
ATOM 762 C CA . TRP A 1 94 ? 1.629 -1.672 -10.932 1.00 74.31 94 TRP A CA 1
ATOM 763 C C . TRP A 1 94 ? 1.325 -0.193 -11.173 1.00 74.31 94 TRP A C 1
ATOM 765 O O . TRP A 1 94 ? 2.081 0.464 -11.930 1.00 74.31 94 TRP A O 1
#

Sequence (94 aa):
MSQVIRHSKFGVPVRIAMADRTQIIGVVFVRQNQRVIEVLCDERTFFPIETIGSVRLLNKQHVVQIDLLSIEEILAQRDLFPDIDVQYLRDNNW

Nearest PDB structures (foldseek):
  6gwk-assembly3_O  TM=8.813E-01  e=8.840E-02  Caulobacter vibrioides CB15
  4y91-assembly1_F  TM=8.845E-01  e=3.336E-01  Thermotoga maritima MSB8
  5szd-assembly1_A  TM=7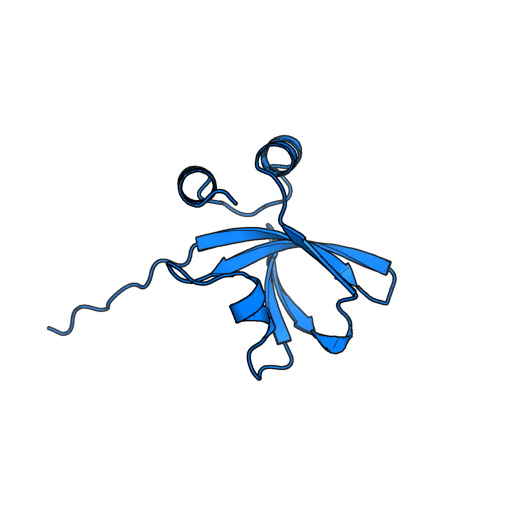.589E-01  e=1.768E-01  Aquifex aeolicus VF5
  4d62-assembly1_A  TM=6.473E-01  e=1.780E+00  Avirulent turkey hemorrhagic enteritis virus
  4cw8-assembly1_A  TM=6.485E-01  e=2.516E+00  Turkey adenovirus 3

Solvent-accessible surface area (backbone atoms only — not comparable to full-atom values): 5702 Å² total; per-residue (Å²): 134,85,78,79,80,76,76,64,69,44,56,44,53,34,40,35,35,33,74,89,71,48,76,47,60,21,29,40,72,27,49,83,95,48,50,72,65,62,66,66,72,43,96,59,65,56,45,67,36,36,32,70,89,47,78,46,74,44,56,56,92,42,52,74,47,76,44,75,50,45,63,67,58,46,65,77,46,49,94,52,45,51,99,61,56,65,66,60,37,61,78,66,72,83

pLDDT: mean 87.22, std 13.21, range [38.25, 97.69]

Radius of gyration: 13.85 Å; Cα contacts (8 Å, |Δi|>4): 148; chains: 1; bounding box: 36×40×28 Å

Mean predicted aligned error: 5.41 Å